Protein AF-A0A501QHW6-F1 (afdb_monomer)

Nearest PDB structures (foldseek):
  4g2v-assembly1_A  TM=5.448E-01  e=5.189E+00  Mus musculus
  7obl-assembly1_A-2  TM=4.062E-01  e=3.421E+00  Homo sapiens
  8c2g-assembly1_A-2  TM=3.526E-01  e=4.213E+00  Homo sapiens
  4d18-assembly1_D  TM=2.359E-01  e=4.676E+00  Homo sapiens

Mean predicted aligned error: 3.81 Å

Sequence (124 aa):
MLTKGLRDEENERINNILKQLISLTYIPENWNLDELEKHLNYLELTLRNLLDFSSDELIAHLEKFHFDWANAEQFADFIVLLSDRKEEERTQLKEKAVAIYEYIQKESKVFSFDIFNKIAKAKA

Organism: NCBI:txid2596891

pLDDT: mean 92.88, std 8.91, range [46.94, 98.5]

Solvent-accessible surface area (backbone atoms only — not comparable to full-atom values): 6893 Å² total; per-residue (Å²): 130,82,54,72,66,60,55,51,53,49,43,51,52,52,43,55,46,46,51,50,55,41,55,55,62,69,48,90,69,79,74,55,60,67,62,48,38,55,49,32,44,80,70,80,36,39,69,62,53,66,68,70,44,52,52,65,56,50,48,52,48,42,59,75,70,59,53,47,69,69,46,48,49,48,48,24,51,34,34,44,49,46,21,78,74,35,73,92,50,22,66,65,31,27,51,36,21,38,48,47,42,52,46,46,48,62,72,67,76,49,91,48,69,65,50,53,51,49,39,55,60,57,76,104

Structure (mmCIF, N/CA/C/O backbone):
data_AF-A0A501QHW6-F1
#
_entry.id   AF-A0A501QHW6-F1
#
loop_
_atom_site.group_PDB
_atom_site.id
_atom_site.type_symbol
_atom_site.label_atom_id
_atom_site.label_alt_id
_atom_site.label_comp_id
_atom_site.label_asym_id
_atom_site.label_entity_id
_atom_site.label_seq_id
_atom_site.pdbx_PDB_ins_code
_atom_site.Cartn_x
_atom_site.Cartn_y
_atom_site.Cartn_z
_atom_site.occupancy
_atom_site.B_iso_or_equiv
_atom_site.auth_seq_id
_atom_site.auth_comp_id
_atom_site.auth_asym_id
_atom_site.auth_atom_id
_atom_site.pdbx_PDB_model_num
ATOM 1 N N . MET A 1 1 ? -18.767 19.836 -0.058 1.00 46.94 1 MET A N 1
ATOM 2 C CA . MET A 1 1 ? -19.305 18.477 0.158 1.00 46.94 1 MET A CA 1
ATOM 3 C C . MET A 1 1 ? -19.324 17.783 -1.192 1.00 46.94 1 MET A C 1
ATOM 5 O O . MET A 1 1 ? -20.162 18.132 -2.012 1.00 46.94 1 MET A O 1
ATOM 9 N N . LEU A 1 2 ? -18.363 16.895 -1.458 1.00 51.56 2 LEU A N 1
ATOM 10 C CA . LEU A 1 2 ? -18.449 15.989 -2.607 1.00 51.56 2 LEU A CA 1
ATOM 11 C C . LEU A 1 2 ? -19.664 15.080 -2.380 1.00 51.56 2 LEU A C 1
ATOM 13 O O . LEU A 1 2 ? -19.855 14.558 -1.279 1.00 51.56 2 LEU A O 1
ATOM 17 N N . THR A 1 3 ? -20.545 14.980 -3.371 1.00 66.25 3 THR A N 1
ATOM 18 C CA . THR A 1 3 ? -21.712 14.098 -3.310 1.00 66.25 3 THR A CA 1
ATOM 19 C C . THR A 1 3 ? -21.220 12.652 -3.275 1.00 66.25 3 THR A C 1
ATOM 21 O O . THR A 1 3 ? -20.228 12.325 -3.917 1.00 66.25 3 THR A O 1
ATOM 24 N N . LYS A 1 4 ? -21.884 11.780 -2.507 1.00 71.19 4 LYS A N 1
ATOM 25 C CA . LYS A 1 4 ? -21.468 10.381 -2.289 1.00 71.19 4 LYS A CA 1
ATOM 26 C C . LYS A 1 4 ? -21.063 9.653 -3.587 1.00 71.19 4 LYS A C 1
ATOM 28 O O . LYS A 1 4 ? -20.037 8.992 -3.594 1.00 71.19 4 LYS A O 1
ATOM 33 N N . GLY A 1 5 ? -21.791 9.883 -4.684 1.00 80.00 5 GLY A N 1
ATOM 34 C CA . GLY A 1 5 ? -21.474 9.304 -5.995 1.00 80.00 5 GLY A CA 1
ATOM 35 C C . GLY A 1 5 ? -20.113 9.719 -6.571 1.00 80.00 5 GLY A C 1
ATOM 36 O O . GLY A 1 5 ? -19.407 8.868 -7.088 1.00 80.00 5 GLY A O 1
ATOM 37 N N . LEU A 1 6 ? -19.683 10.977 -6.404 1.00 78.31 6 LEU A N 1
ATOM 38 C CA . LEU A 1 6 ? -18.365 11.423 -6.886 1.00 78.31 6 LEU A CA 1
ATOM 39 C C . LEU A 1 6 ? -17.216 10.730 -6.141 1.00 78.31 6 LEU A C 1
ATOM 41 O O . LEU A 1 6 ? -16.173 10.460 -6.727 1.00 78.31 6 LEU A O 1
ATOM 45 N N . ARG A 1 7 ? -17.406 10.428 -4.850 1.00 83.56 7 ARG A N 1
ATOM 46 C CA . ARG A 1 7 ? -16.411 9.700 -4.050 1.00 83.56 7 ARG A CA 1
ATOM 47 C C . ARG A 1 7 ? -16.319 8.228 -4.454 1.00 83.56 7 ARG A C 1
ATOM 49 O O . ARG A 1 7 ? -15.225 7.663 -4.423 1.00 83.56 7 ARG A O 1
ATOM 56 N N . ASP A 1 8 ? -17.451 7.624 -4.799 1.00 88.19 8 ASP A N 1
ATOM 57 C CA . ASP A 1 8 ? -17.505 6.239 -5.265 1.00 88.19 8 ASP A CA 1
ATOM 58 C C . ASP A 1 8 ? -16.795 6.122 -6.631 1.00 88.19 8 ASP A C 1
ATOM 60 O O . ASP A 1 8 ? -15.905 5.290 -6.785 1.00 88.19 8 ASP A O 1
ATOM 64 N N . GLU A 1 9 ? -17.067 7.039 -7.568 1.00 91.81 9 GLU A N 1
ATOM 65 C CA . GLU A 1 9 ? -16.372 7.122 -8.866 1.00 91.81 9 GLU A CA 1
ATOM 66 C C . GLU A 1 9 ? -14.853 7.337 -8.714 1.00 91.81 9 GLU A C 1
ATOM 68 O O . GLU A 1 9 ? -14.046 6.727 -9.421 1.00 91.81 9 GLU A O 1
ATOM 73 N N . GLU A 1 10 ? -14.434 8.183 -7.769 1.00 91.88 10 GLU A N 1
ATOM 74 C CA . GLU A 1 10 ? -13.016 8.409 -7.479 1.00 91.88 10 GLU A CA 1
ATOM 75 C C . GLU A 1 10 ? -12.332 7.151 -6.925 1.00 91.88 10 GLU A C 1
ATOM 77 O O . GLU A 1 10 ? -11.236 6.802 -7.370 1.00 91.88 10 GLU A O 1
ATOM 82 N N . ASN A 1 11 ? -12.986 6.425 -6.014 1.00 94.75 11 ASN A N 1
ATOM 83 C CA . ASN A 1 11 ? -12.448 5.173 -5.485 1.00 94.75 11 ASN A CA 1
ATOM 84 C C . ASN A 1 11 ? -12.413 4.061 -6.539 1.00 94.75 11 ASN A C 1
ATOM 86 O O . ASN A 1 11 ? -11.457 3.287 -6.557 1.00 94.75 11 ASN A O 1
ATOM 90 N N . GLU A 1 12 ? -13.372 4.006 -7.464 1.00 96.31 12 GLU A N 1
ATOM 91 C CA . GLU A 1 12 ? -13.297 3.105 -8.620 1.00 96.31 12 GLU A CA 1
ATOM 92 C C . GLU A 1 12 ? -12.115 3.452 -9.535 1.00 96.31 12 GLU A C 1
ATOM 94 O O . GLU A 1 12 ? -11.388 2.561 -9.988 1.00 96.31 12 GLU A O 1
ATOM 99 N N . ARG A 1 13 ? -11.861 4.747 -9.773 1.00 96.56 13 ARG A N 1
ATOM 100 C CA . ARG A 1 13 ? -10.691 5.197 -10.542 1.00 96.56 13 ARG A CA 1
ATOM 101 C C . ARG A 1 13 ? -9.388 4.768 -9.869 1.00 96.56 13 ARG A C 1
ATOM 103 O O . ARG A 1 13 ? -8.537 4.177 -10.533 1.00 96.56 13 ARG A O 1
ATOM 110 N N . ILE A 1 14 ? -9.243 5.041 -8.570 1.00 97.50 14 ILE A N 1
ATOM 111 C CA . ILE A 1 14 ? -8.078 4.634 -7.769 1.00 97.50 14 ILE A CA 1
ATOM 112 C C . ILE A 1 14 ? -7.899 3.117 -7.844 1.00 97.50 14 ILE A C 1
ATOM 114 O O . ILE A 1 14 ? -6.802 2.641 -8.137 1.00 97.50 14 ILE A O 1
ATOM 118 N N . ASN A 1 15 ? -8.982 2.358 -7.675 1.00 98.00 15 ASN A N 1
ATOM 119 C CA . ASN A 1 15 ? -8.951 0.904 -7.733 1.00 98.00 15 ASN A CA 1
ATOM 120 C C . ASN A 1 15 ? -8.385 0.379 -9.059 1.00 98.00 15 ASN A C 1
ATOM 122 O O . ASN A 1 15 ? -7.533 -0.512 -9.079 1.00 98.00 15 ASN A O 1
ATOM 126 N N . ASN A 1 16 ? -8.834 0.949 -10.177 1.00 97.88 16 ASN A N 1
ATOM 127 C CA . ASN A 1 16 ? -8.356 0.559 -11.498 1.00 97.88 16 ASN A CA 1
ATOM 128 C C . ASN A 1 16 ? -6.863 0.861 -11.678 1.00 97.88 16 ASN A C 1
ATOM 130 O O . ASN A 1 16 ? -6.140 0.021 -12.212 1.00 97.88 16 ASN A O 1
ATOM 134 N N . ILE A 1 17 ? -6.386 2.010 -11.190 1.00 97.69 17 ILE A N 1
ATOM 135 C CA . ILE A 1 17 ? -4.962 2.373 -11.239 1.00 97.69 17 ILE A CA 1
ATOM 136 C C . ILE A 1 17 ? -4.123 1.398 -10.402 1.00 97.69 17 ILE A C 1
ATOM 138 O O . ILE A 1 17 ? -3.102 0.906 -10.879 1.00 97.69 17 ILE A O 1
ATOM 142 N N . LEU A 1 18 ? -4.572 1.054 -9.191 1.00 98.06 18 LEU A N 1
ATOM 143 C CA . LEU A 1 18 ? -3.883 0.098 -8.317 1.00 98.06 18 LEU A CA 1
ATOM 144 C C . LEU A 1 18 ? -3.767 -1.290 -8.955 1.00 98.06 18 LEU A C 1
ATOM 146 O O . LEU A 1 18 ? -2.704 -1.906 -8.901 1.00 98.06 18 LEU A O 1
ATOM 150 N N . LYS A 1 19 ? -4.816 -1.761 -9.637 1.00 97.38 19 LYS A N 1
ATOM 151 C CA . LYS A 1 19 ? -4.766 -3.021 -10.396 1.00 97.38 19 LYS A CA 1
ATOM 152 C C . LYS A 1 19 ? -3.715 -2.990 -11.507 1.00 97.38 19 LYS A C 1
ATOM 154 O O . LYS A 1 19 ? -3.015 -3.984 -11.695 1.00 97.38 19 LYS A O 1
ATOM 159 N N . GLN A 1 20 ? -3.576 -1.868 -12.219 1.00 96.25 20 GLN A N 1
ATOM 160 C CA . GLN A 1 20 ? -2.523 -1.712 -13.229 1.00 96.25 20 GLN A CA 1
ATOM 161 C C . GLN A 1 20 ? -1.130 -1.722 -12.587 1.00 96.25 20 GLN A C 1
ATOM 163 O O . GLN A 1 20 ? -0.260 -2.461 -13.043 1.00 96.25 20 GLN A O 1
ATOM 168 N N . LEU A 1 21 ? -0.938 -0.982 -11.488 1.00 96.00 21 LEU A N 1
ATOM 169 C CA . LEU A 1 21 ? 0.318 -0.964 -10.731 1.00 96.00 21 LEU A CA 1
ATOM 170 C C . LEU A 1 21 ? 0.731 -2.369 -10.277 1.00 96.00 21 LEU A C 1
ATOM 172 O O . LEU A 1 21 ? 1.856 -2.793 -10.535 1.00 96.00 21 LEU A O 1
ATOM 176 N N . ILE A 1 22 ? -0.191 -3.125 -9.674 1.00 95.38 22 ILE A N 1
ATOM 177 C CA . ILE A 1 22 ? 0.033 -4.518 -9.270 1.00 95.38 22 ILE A CA 1
ATOM 178 C C . ILE A 1 22 ? 0.390 -5.380 -10.485 1.00 95.38 22 ILE A C 1
ATOM 180 O O . ILE A 1 22 ? 1.378 -6.112 -10.448 1.00 95.38 22 ILE A O 1
ATOM 184 N N . SER A 1 23 ? -0.354 -5.266 -11.588 1.00 93.69 23 SER A N 1
ATOM 185 C CA . SER A 1 23 ? -0.076 -6.032 -12.808 1.00 93.69 23 SER A CA 1
ATOM 186 C C . SER A 1 23 ? 1.343 -5.795 -13.335 1.00 93.69 23 SER A C 1
ATOM 188 O O . SER A 1 23 ? 1.992 -6.745 -13.772 1.00 93.69 23 SER A O 1
ATOM 190 N N . LEU A 1 24 ? 1.849 -4.557 -13.267 1.00 91.81 24 LEU A N 1
ATOM 191 C CA . LEU A 1 24 ? 3.211 -4.222 -13.701 1.00 91.81 24 LEU A CA 1
ATOM 192 C C . LEU A 1 24 ? 4.278 -4.944 -12.864 1.00 91.81 24 LEU A C 1
ATOM 194 O O . LEU A 1 24 ? 5.318 -5.320 -13.402 1.00 91.81 24 LEU A O 1
ATOM 198 N N . THR A 1 25 ? 4.017 -5.208 -11.578 1.00 90.00 25 THR A N 1
ATOM 199 C CA . THR A 1 25 ? 4.966 -5.930 -10.710 1.00 90.00 25 THR A CA 1
ATOM 200 C C . THR A 1 25 ? 5.130 -7.403 -11.083 1.00 90.00 25 THR A C 1
ATOM 202 O O . THR A 1 25 ? 6.140 -8.003 -10.721 1.00 90.00 25 THR A O 1
ATOM 205 N N . TYR A 1 26 ? 4.219 -7.995 -11.863 1.00 88.44 26 TYR A N 1
ATOM 206 C CA . TYR A 1 26 ? 4.312 -9.396 -12.296 1.00 88.44 26 TYR A CA 1
ATOM 207 C C . TYR A 1 26 ? 5.040 -9.599 -13.627 1.00 88.44 26 TYR A C 1
ATOM 209 O O . TYR A 1 26 ? 5.345 -10.737 -13.976 1.00 88.44 26 TYR A O 1
ATOM 217 N N . ILE A 1 27 ? 5.355 -8.531 -14.367 1.00 83.56 27 ILE A N 1
ATOM 218 C CA . ILE A 1 27 ? 5.977 -8.634 -15.694 1.00 83.56 27 ILE A CA 1
ATOM 219 C C . ILE A 1 27 ? 7.462 -9.023 -15.545 1.00 83.56 27 ILE A C 1
ATOM 221 O O . ILE A 1 27 ? 8.230 -8.237 -14.987 1.00 83.56 27 ILE A O 1
ATOM 225 N N . PRO A 1 28 ? 7.906 -10.222 -15.977 1.00 68.50 28 PRO A N 1
ATOM 226 C CA . PRO A 1 28 ? 9.258 -10.711 -15.675 1.00 68.50 28 PRO A CA 1
ATOM 227 C C . PRO A 1 28 ? 10.377 -9.973 -16.424 1.00 68.50 28 PRO A C 1
ATOM 229 O O . PRO A 1 28 ? 11.462 -9.810 -15.872 1.00 68.50 28 PRO A O 1
ATOM 232 N N . GLU A 1 29 ? 10.110 -9.514 -17.649 1.00 65.69 29 GLU A N 1
ATOM 233 C CA . GLU A 1 29 ? 11.082 -8.879 -18.548 1.00 65.69 29 GLU A CA 1
ATOM 234 C C . GLU A 1 29 ? 10.714 -7.412 -18.810 1.00 65.69 29 GLU A C 1
ATOM 236 O O . GLU A 1 29 ? 9.541 -7.091 -18.979 1.00 65.69 29 GLU A O 1
ATOM 241 N N . ASN A 1 30 ? 11.713 -6.524 -18.879 1.00 62.75 30 ASN A N 1
ATOM 242 C CA . ASN A 1 30 ? 11.545 -5.089 -19.149 1.00 62.75 30 ASN A CA 1
ATOM 243 C C . ASN A 1 30 ? 10.540 -4.406 -18.215 1.00 62.75 30 ASN A C 1
ATOM 245 O O . ASN A 1 30 ? 9.501 -3.913 -18.658 1.00 62.75 30 ASN A O 1
ATOM 249 N N . TRP A 1 31 ? 10.860 -4.356 -16.917 1.00 74.38 31 TRP A N 1
ATOM 250 C CA . TRP A 1 31 ? 10.059 -3.583 -15.975 1.00 74.38 31 TRP A CA 1
ATOM 251 C C . TRP A 1 31 ? 9.970 -2.129 -16.448 1.00 74.38 31 TRP A C 1
ATOM 253 O O . TRP A 1 31 ? 10.941 -1.373 -16.406 1.00 74.38 31 TRP A O 1
ATOM 263 N N . ASN A 1 32 ? 8.794 -1.774 -16.957 1.00 85.25 32 ASN A N 1
ATOM 264 C CA . ASN A 1 32 ? 8.548 -0.490 -17.578 1.00 85.25 32 ASN A CA 1
ATOM 265 C C . ASN A 1 32 ? 8.402 0.584 -16.492 1.00 85.25 32 ASN A C 1
ATOM 267 O O . ASN A 1 32 ? 7.307 0.825 -15.982 1.00 85.25 32 ASN A O 1
ATOM 271 N N . LEU A 1 33 ? 9.535 1.182 -16.115 1.00 86.12 33 LEU A N 1
ATOM 272 C CA . LEU A 1 33 ? 9.595 2.255 -15.124 1.00 86.12 33 LEU A CA 1
ATOM 273 C C . LEU A 1 33 ? 8.787 3.480 -15.561 1.00 86.12 33 LEU A C 1
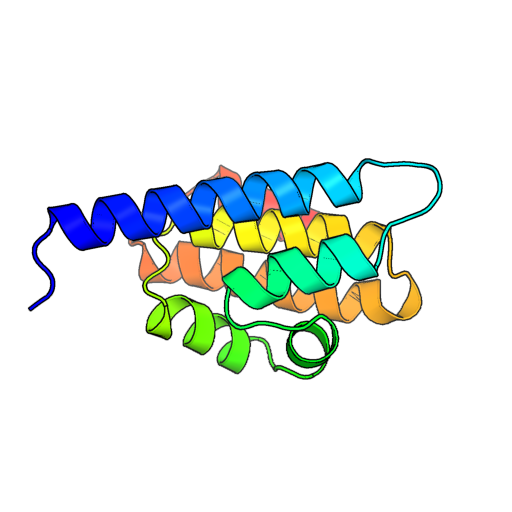ATOM 275 O O . LEU A 1 33 ? 8.168 4.106 -14.710 1.00 86.12 33 LEU A O 1
ATOM 279 N N . ASP A 1 34 ? 8.722 3.777 -16.860 1.00 90.50 34 ASP A N 1
ATOM 280 C CA . ASP A 1 34 ? 7.931 4.900 -17.373 1.00 90.50 34 ASP A CA 1
ATOM 281 C C . ASP A 1 34 ? 6.430 4.660 -17.164 1.00 90.50 34 ASP A C 1
ATOM 283 O O . ASP A 1 34 ? 5.700 5.552 -16.731 1.00 90.50 34 ASP A O 1
ATOM 287 N N . GLU A 1 35 ? 5.958 3.436 -17.417 1.00 92.06 35 GLU A N 1
ATOM 288 C CA . GLU A 1 35 ? 4.555 3.079 -17.197 1.00 92.06 35 GLU A CA 1
ATOM 289 C C . GLU A 1 35 ? 4.222 2.994 -15.702 1.00 92.06 35 GLU A C 1
ATOM 291 O O . GLU A 1 35 ? 3.131 3.401 -15.300 1.00 92.06 35 GLU A O 1
ATOM 296 N N . LEU A 1 36 ? 5.156 2.525 -14.866 1.00 92.62 36 LEU A N 1
ATOM 297 C CA . LEU A 1 36 ? 5.028 2.575 -13.407 1.00 92.62 36 LEU A CA 1
ATOM 298 C C . LEU A 1 36 ? 4.863 4.022 -12.930 1.00 92.62 36 LEU A C 1
ATOM 300 O O . LEU A 1 36 ? 3.907 4.338 -12.225 1.00 92.62 36 LEU A O 1
ATOM 304 N N . GLU A 1 37 ? 5.772 4.898 -13.350 1.00 95.12 37 GLU A N 1
ATOM 305 C CA . GLU A 1 37 ? 5.788 6.307 -12.971 1.00 95.12 37 GLU A CA 1
ATOM 306 C C . GLU A 1 37 ? 4.509 7.012 -13.432 1.00 95.12 37 GLU A C 1
ATOM 308 O O . GLU A 1 37 ? 3.867 7.730 -12.669 1.00 95.12 37 GLU A O 1
ATOM 313 N N . LYS A 1 38 ? 4.064 6.754 -14.664 1.00 95.69 38 LYS A N 1
ATOM 314 C CA . LYS A 1 38 ? 2.795 7.264 -15.196 1.00 95.69 38 LYS A CA 1
ATOM 315 C C . LYS A 1 38 ? 1.595 6.849 -14.340 1.00 95.69 38 LYS A C 1
ATOM 317 O O . LYS A 1 38 ? 0.736 7.684 -14.069 1.00 95.69 38 LYS A O 1
ATOM 322 N N . HIS A 1 39 ? 1.526 5.593 -13.901 1.00 95.56 39 HIS A N 1
ATOM 323 C CA . HIS A 1 39 ? 0.424 5.135 -13.054 1.00 95.56 39 HIS A CA 1
ATOM 324 C C . HIS A 1 39 ? 0.485 5.708 -11.637 1.00 95.56 39 HIS A C 1
ATOM 326 O O . HIS A 1 39 ? -0.556 6.078 -11.096 1.00 95.56 39 HIS A O 1
ATOM 332 N N . LEU A 1 40 ? 1.681 5.835 -11.057 1.00 96.56 40 LEU A N 1
ATOM 333 C CA . LEU A 1 40 ? 1.871 6.509 -9.770 1.00 96.56 40 LEU A CA 1
ATOM 334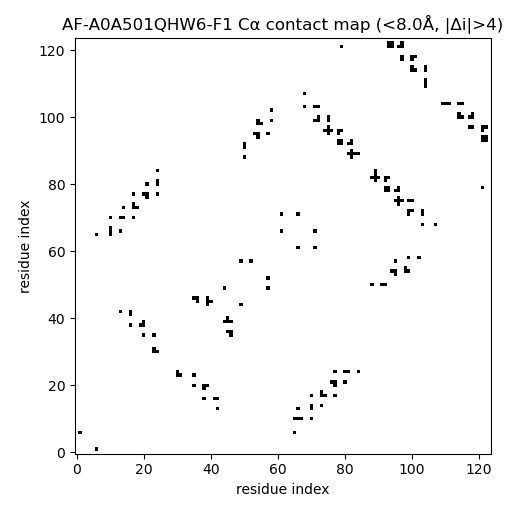 C C . LEU A 1 40 ? 1.418 7.973 -9.837 1.00 96.56 40 LEU A C 1
ATOM 336 O O . LEU A 1 40 ? 0.745 8.439 -8.919 1.00 96.56 40 LEU A O 1
ATOM 340 N N . ASN A 1 41 ? 1.683 8.666 -10.949 1.00 96.88 41 ASN A N 1
ATOM 341 C CA . ASN A 1 41 ? 1.271 10.060 -11.129 1.00 96.88 41 ASN A CA 1
ATOM 342 C C . ASN A 1 41 ? -0.254 10.238 -11.085 1.00 96.88 41 ASN A C 1
ATOM 344 O O . ASN A 1 41 ? -0.729 11.245 -10.567 1.00 96.88 41 ASN A O 1
ATOM 348 N N . TYR A 1 42 ? -1.047 9.260 -11.543 1.00 96.12 42 TYR A N 1
ATOM 349 C CA . TYR A 1 42 ? -2.511 9.319 -11.393 1.00 96.12 42 TYR A CA 1
ATOM 350 C C . TYR A 1 42 ? -2.987 9.220 -9.935 1.00 96.12 42 TYR A C 1
ATOM 352 O O . TYR A 1 42 ? -4.145 9.531 -9.647 1.00 96.12 42 TYR A O 1
ATOM 360 N N . LEU A 1 43 ? -2.111 8.788 -9.026 1.00 96.12 43 LEU A N 1
ATOM 361 C CA . LEU A 1 43 ? -2.315 8.795 -7.579 1.00 96.12 43 LEU A CA 1
ATOM 362 C C . LEU A 1 43 ? -1.597 9.972 -6.902 1.00 96.12 43 LEU A C 1
ATOM 364 O O . LEU A 1 43 ? -1.452 9.960 -5.682 1.00 96.12 43 LEU A O 1
ATOM 368 N N . GLU A 1 44 ? -1.133 10.963 -7.674 1.00 96.31 44 GLU A N 1
ATOM 369 C CA . GLU A 1 44 ? -0.341 12.108 -7.202 1.00 96.31 44 GLU A CA 1
ATOM 370 C C . GLU A 1 44 ? 0.952 11.678 -6.480 1.00 96.31 44 GLU A C 1
ATOM 372 O O . GLU A 1 44 ? 1.417 12.318 -5.533 1.00 96.31 44 GLU A O 1
ATOM 377 N N . LEU A 1 45 ? 1.537 10.563 -6.930 1.00 96.19 45 LEU A N 1
ATOM 378 C CA . LEU A 1 45 ? 2.789 10.001 -6.437 1.00 96.19 45 LEU A CA 1
ATOM 379 C C . LEU A 1 45 ? 3.806 9.859 -7.567 1.00 96.19 45 LEU A C 1
ATOM 381 O O . LEU A 1 45 ? 3.478 9.752 -8.741 1.00 96.19 45 LEU A O 1
ATOM 385 N N . THR A 1 46 ? 5.066 9.788 -7.173 1.00 96.50 46 THR A N 1
ATOM 386 C CA . THR A 1 46 ? 6.188 9.382 -8.021 1.00 96.50 46 THR A CA 1
ATOM 387 C C . THR A 1 46 ? 6.905 8.244 -7.319 1.00 96.50 46 THR A C 1
ATOM 389 O O . THR A 1 46 ? 6.770 8.092 -6.097 1.00 96.50 46 THR A O 1
ATOM 392 N N . LEU A 1 47 ? 7.703 7.453 -8.040 1.00 94.19 47 LEU A N 1
ATOM 393 C CA . LEU A 1 47 ? 8.527 6.441 -7.379 1.00 94.19 47 LEU A CA 1
ATOM 394 C C . LEU A 1 47 ? 9.459 7.092 -6.351 1.00 94.19 47 LEU A C 1
ATOM 396 O O . LEU A 1 47 ? 9.642 6.567 -5.259 1.00 94.19 47 LEU A O 1
ATOM 400 N N . ARG A 1 48 ? 9.992 8.274 -6.670 1.00 94.69 48 ARG A N 1
ATOM 401 C CA . ARG A 1 48 ? 10.811 9.052 -5.742 1.00 94.69 48 ARG A CA 1
ATOM 402 C C . ARG A 1 48 ? 10.050 9.405 -4.464 1.00 94.69 48 ARG A C 1
ATOM 404 O O . ARG A 1 48 ? 10.535 9.091 -3.387 1.00 94.69 48 ARG A O 1
ATOM 411 N N . ASN A 1 49 ? 8.860 9.999 -4.570 1.00 93.62 49 ASN A N 1
ATOM 412 C CA . ASN A 1 49 ? 8.066 10.373 -3.396 1.00 93.62 49 ASN A CA 1
ATOM 413 C C . ASN A 1 49 ? 7.700 9.143 -2.559 1.00 93.62 49 ASN A C 1
ATOM 415 O O . ASN A 1 49 ? 7.746 9.205 -1.339 1.00 93.62 49 ASN A O 1
ATOM 419 N N . LEU A 1 50 ? 7.388 8.013 -3.202 1.00 95.25 50 LEU A N 1
ATOM 420 C CA . LEU A 1 50 ? 7.090 6.761 -2.506 1.00 95.25 50 LEU A CA 1
ATOM 421 C C . LEU A 1 50 ? 8.270 6.269 -1.651 1.00 95.25 50 LEU A C 1
ATOM 423 O O . LEU A 1 50 ? 8.060 5.703 -0.578 1.00 95.25 50 LEU A O 1
ATOM 427 N N . LEU A 1 51 ? 9.501 6.463 -2.129 1.00 95.50 51 LEU A N 1
ATOM 428 C CA . LEU A 1 51 ? 10.717 6.093 -1.408 1.00 95.50 51 LEU A CA 1
ATOM 429 C C . LEU A 1 51 ? 11.079 7.132 -0.333 1.00 95.50 51 LEU A C 1
ATOM 431 O O . LEU A 1 51 ? 11.411 6.741 0.786 1.00 95.50 51 LEU A O 1
ATOM 435 N N . ASP A 1 52 ? 10.959 8.420 -0.660 1.00 96.19 52 ASP A N 1
ATOM 436 C CA . ASP A 1 52 ? 11.344 9.549 0.194 1.00 96.19 52 ASP A CA 1
ATOM 437 C C . ASP A 1 52 ? 10.357 9.779 1.359 1.00 96.19 52 ASP A C 1
ATOM 439 O O . ASP A 1 52 ? 10.778 10.176 2.444 1.00 96.19 52 ASP A O 1
ATOM 443 N N . PHE A 1 53 ? 9.056 9.520 1.168 1.00 97.06 53 PHE A N 1
ATOM 444 C CA . PHE A 1 53 ? 8.038 9.688 2.214 1.00 97.06 53 PHE A CA 1
ATOM 445 C C . PHE A 1 53 ? 8.277 8.741 3.381 1.00 97.06 53 PHE A C 1
ATOM 447 O O . PHE A 1 53 ? 8.460 7.544 3.192 1.00 97.06 53 PHE A O 1
ATOM 454 N N . SER A 1 54 ? 8.162 9.230 4.607 1.00 97.38 54 SER A N 1
ATOM 455 C CA . SER A 1 54 ? 7.959 8.387 5.785 1.00 97.38 54 SER A CA 1
ATOM 456 C C . SER A 1 54 ? 6.631 7.620 5.706 1.00 97.38 54 SER A C 1
ATOM 458 O O . SER A 1 54 ? 5.737 7.947 4.921 1.00 97.38 54 SER A O 1
ATOM 460 N N . SER A 1 55 ? 6.477 6.585 6.534 1.00 97.38 55 SER A N 1
ATOM 461 C CA . SER A 1 55 ? 5.218 5.834 6.612 1.00 97.38 55 SER A CA 1
ATOM 462 C C . SER A 1 55 ? 4.024 6.728 6.971 1.00 97.38 55 SER A C 1
ATOM 464 O O . SER A 1 55 ? 2.955 6.575 6.387 1.00 97.38 55 SER A O 1
ATOM 466 N N . ASP A 1 56 ? 4.220 7.699 7.868 1.00 97.25 56 ASP A N 1
ATOM 467 C CA . ASP A 1 56 ? 3.170 8.633 8.288 1.00 97.25 56 ASP A CA 1
ATOM 468 C C . ASP A 1 56 ? 2.786 9.609 7.167 1.00 97.25 56 ASP A C 1
ATOM 470 O O . ASP A 1 56 ? 1.604 9.877 6.959 1.00 97.25 56 ASP A O 1
ATOM 474 N N . GLU A 1 57 ? 3.760 10.107 6.396 1.00 98.06 57 GLU A N 1
ATOM 475 C CA . GLU A 1 57 ? 3.493 10.950 5.221 1.00 98.06 57 GLU A CA 1
ATOM 476 C C . GLU A 1 57 ? 2.725 10.187 4.142 1.00 98.06 57 GLU A C 1
ATOM 478 O O . GLU A 1 57 ? 1.822 10.738 3.510 1.00 98.06 57 GLU A O 1
ATOM 483 N N . LEU A 1 58 ? 3.039 8.903 3.963 1.00 97.44 58 LEU A N 1
ATOM 484 C CA . LEU A 1 58 ? 2.332 8.054 3.016 1.00 97.44 58 LEU A CA 1
ATOM 485 C C . LEU A 1 58 ? 0.892 7.784 3.468 1.00 97.44 58 LEU A C 1
ATOM 487 O O . LEU A 1 58 ? -0.022 7.865 2.654 1.00 97.44 58 LEU A O 1
ATOM 491 N N . ILE A 1 59 ? 0.663 7.538 4.759 1.00 98.25 59 ILE A N 1
ATOM 492 C CA . ILE A 1 59 ? -0.691 7.414 5.321 1.00 98.25 59 ILE A CA 1
ATOM 493 C C . ILE A 1 59 ? -1.469 8.726 5.146 1.00 98.25 59 ILE A C 1
ATOM 495 O O . ILE A 1 59 ? -2.594 8.708 4.648 1.00 98.25 59 ILE A O 1
ATOM 499 N N . ALA A 1 60 ? -0.857 9.869 5.466 1.00 98.00 60 ALA A N 1
ATOM 500 C CA . ALA A 1 60 ? -1.478 11.180 5.284 1.00 98.00 60 ALA A CA 1
ATOM 501 C C . ALA A 1 60 ? -1.836 11.455 3.811 1.00 98.00 60 ALA A C 1
ATOM 503 O O . ALA A 1 60 ? -2.855 12.086 3.521 1.00 98.00 60 ALA A O 1
ATOM 504 N N . HIS A 1 61 ? -1.032 10.955 2.866 1.00 97.56 61 HIS A N 1
ATOM 505 C CA . HIS A 1 61 ? -1.354 10.990 1.440 1.00 97.56 61 HIS A CA 1
ATOM 506 C C . HIS A 1 61 ? -2.628 10.195 1.129 1.00 97.56 61 HIS A C 1
ATOM 508 O O . HIS A 1 61 ? -3.540 10.734 0.502 1.00 97.56 61 HIS A O 1
ATOM 514 N N . LEU A 1 62 ? -2.744 8.955 1.614 1.00 97.19 62 LEU A N 1
ATOM 515 C CA . LEU A 1 62 ? -3.945 8.130 1.412 1.00 97.19 62 LEU A CA 1
ATOM 516 C C . LEU A 1 62 ? -5.209 8.801 1.973 1.00 97.19 62 LEU A C 1
ATOM 518 O O . LEU A 1 62 ? -6.252 8.804 1.316 1.00 97.19 62 LEU A O 1
ATOM 522 N N . GLU A 1 63 ? -5.108 9.424 3.149 1.00 96.00 63 GLU A N 1
ATOM 523 C CA . GLU A 1 63 ? -6.207 10.172 3.770 1.00 96.00 63 GLU A CA 1
ATOM 524 C C . GLU A 1 63 ? -6.618 11.395 2.944 1.00 96.00 63 GLU A C 1
ATOM 526 O O . GLU A 1 63 ? -7.810 11.613 2.689 1.00 96.00 63 GLU A O 1
ATOM 531 N N . LYS A 1 64 ? -5.626 12.176 2.497 1.00 95.38 64 LYS A N 1
ATOM 532 C CA . LYS A 1 64 ? -5.816 13.377 1.675 1.00 95.38 64 LYS A CA 1
ATOM 533 C C . LYS A 1 64 ? -6.527 13.059 0.362 1.00 95.38 64 LYS A C 1
ATOM 535 O O . LY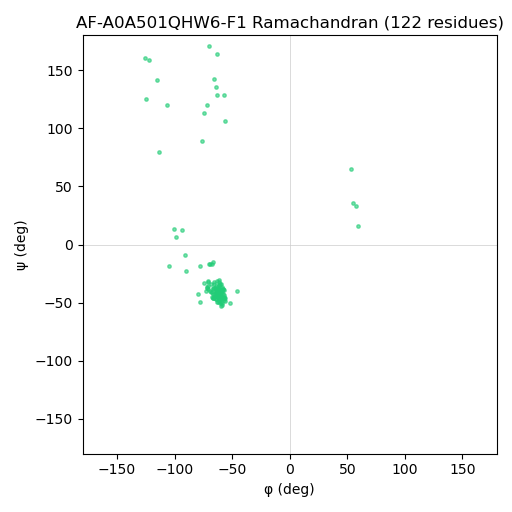S A 1 64 ? -7.376 13.839 -0.060 1.00 95.38 64 LYS A O 1
ATOM 540 N N . PHE A 1 65 ? -6.191 11.931 -0.259 1.00 94.38 65 PHE A N 1
ATOM 541 C CA . PHE A 1 65 ? -6.796 11.464 -1.509 1.00 94.38 65 PHE A CA 1
ATOM 542 C C . PHE A 1 65 ? -7.972 10.503 -1.296 1.00 94.38 65 PHE A C 1
ATOM 544 O O . PHE A 1 65 ? -8.445 9.881 -2.243 1.00 94.38 65 PHE A O 1
ATOM 551 N N . HIS A 1 66 ? -8.476 10.409 -0.061 1.00 93.62 66 HIS A N 1
ATOM 552 C CA . HIS A 1 66 ? -9.721 9.724 0.287 1.00 93.62 66 HIS A CA 1
ATOM 553 C C . HIS A 1 66 ? -9.805 8.261 -0.163 1.00 93.62 66 HIS A C 1
ATOM 555 O O . HIS A 1 66 ? -10.898 7.778 -0.491 1.00 93.62 66 HIS A O 1
ATOM 561 N N . PHE A 1 67 ? -8.673 7.555 -0.117 1.00 96.75 67 PHE A N 1
ATOM 562 C CA . PHE A 1 67 ? -8.639 6.116 -0.341 1.00 96.75 67 PHE A CA 1
ATOM 563 C C . PHE A 1 67 ? -9.568 5.441 0.667 1.00 96.75 67 PHE A C 1
ATOM 565 O O . PHE A 1 67 ? -9.496 5.688 1.873 1.00 96.75 67 PHE A O 1
ATOM 572 N N . ASP A 1 68 ? -10.467 4.594 0.177 1.00 95.88 68 ASP A N 1
ATOM 573 C CA . ASP A 1 68 ? -11.161 3.659 1.045 1.00 95.88 68 ASP A CA 1
ATOM 574 C C . ASP A 1 68 ? -10.210 2.560 1.550 1.00 95.88 68 ASP A C 1
ATOM 576 O O . ASP A 1 68 ? -9.064 2.426 1.112 1.00 95.88 68 ASP A O 1
ATOM 580 N N . TRP A 1 69 ? -10.689 1.761 2.504 1.00 96.56 69 TRP A N 1
ATOM 581 C CA . TRP A 1 69 ? -9.872 0.718 3.121 1.00 96.56 69 TRP A CA 1
ATOM 582 C C . TRP A 1 69 ? -9.401 -0.338 2.119 1.00 96.56 69 TRP A C 1
ATOM 584 O O . TRP A 1 69 ? -8.278 -0.818 2.236 1.00 96.56 69 TRP A O 1
ATOM 594 N N . ALA A 1 70 ? -10.217 -0.664 1.113 1.00 96.38 70 ALA A N 1
ATOM 595 C CA . ALA A 1 70 ? -9.873 -1.663 0.108 1.00 96.38 70 ALA A CA 1
ATOM 596 C C . ALA A 1 70 ? -8.780 -1.161 -0.848 1.00 96.38 70 ALA A C 1
ATOM 598 O O . ALA A 1 70 ? -7.907 -1.928 -1.257 1.00 96.38 70 ALA A O 1
ATOM 599 N N . ASN A 1 71 ? -8.812 0.122 -1.204 1.00 98.19 71 ASN A N 1
ATOM 600 C CA . ASN A 1 71 ? -7.791 0.774 -2.010 1.00 98.19 71 ASN A CA 1
ATOM 601 C C . ASN A 1 71 ? -6.503 0.992 -1.208 1.00 98.19 71 ASN A C 1
ATOM 603 O O . ASN A 1 71 ? -5.421 0.753 -1.736 1.00 98.19 71 ASN A O 1
ATOM 607 N N . ALA A 1 72 ? -6.592 1.380 0.067 1.00 98.25 72 ALA A N 1
ATOM 608 C CA . ALA A 1 72 ? -5.424 1.470 0.944 1.00 98.25 72 ALA A CA 1
ATOM 609 C C . ALA A 1 72 ? -4.737 0.101 1.109 1.00 98.25 72 ALA A C 1
ATOM 611 O O . ALA A 1 72 ? -3.513 0.006 1.023 1.00 98.25 72 ALA A O 1
ATOM 612 N N . GLU A 1 73 ? -5.520 -0.970 1.272 1.00 98.19 73 GLU A N 1
ATOM 613 C CA . GLU A 1 73 ? -5.000 -2.337 1.359 1.00 98.19 73 GLU A CA 1
ATOM 614 C C . GLU A 1 73 ? -4.325 -2.771 0.051 1.00 98.19 73 GLU A C 1
ATOM 616 O O . GLU A 1 73 ? -3.192 -3.243 0.080 1.00 98.19 73 GLU A O 1
ATOM 621 N N . GLN A 1 74 ? -4.965 -2.540 -1.102 1.00 98.31 74 GLN A N 1
ATOM 622 C CA . GLN A 1 74 ? -4.374 -2.829 -2.417 1.00 98.31 74 GLN A CA 1
ATOM 623 C C . GLN A 1 74 ? -3.100 -2.022 -2.683 1.00 98.31 74 GLN A C 1
ATOM 625 O O . GLN A 1 74 ? -2.174 -2.514 -3.326 1.00 98.31 74 GLN A O 1
ATOM 630 N N . PHE A 1 75 ? -3.030 -0.785 -2.197 1.00 98.50 75 PHE A N 1
ATOM 631 C CA . PHE A 1 75 ? -1.821 0.019 -2.300 1.00 98.50 75 PHE A CA 1
ATOM 632 C C . PHE A 1 75 ? -0.681 -0.556 -1.451 1.00 98.50 75 PHE A C 1
ATOM 634 O O . PHE A 1 75 ? 0.450 -0.648 -1.927 1.00 98.50 75 PHE A O 1
ATOM 641 N N . ALA A 1 76 ? -0.970 -1.027 -0.236 1.00 98.38 76 ALA A N 1
ATOM 642 C CA . ALA A 1 76 ? 0.009 -1.748 0.571 1.00 98.38 76 ALA A CA 1
ATOM 643 C C . ALA A 1 76 ? 0.434 -3.079 -0.080 1.00 98.38 76 ALA A C 1
ATOM 645 O O . ALA A 1 76 ? 1.627 -3.389 -0.090 1.00 98.38 76 ALA A O 1
ATOM 646 N N . ASP A 1 77 ? -0.494 -3.824 -0.695 1.00 98.31 77 ASP A N 1
ATOM 647 C CA . ASP A 1 77 ? -0.180 -5.038 -1.464 1.00 98.31 77 ASP A CA 1
ATOM 648 C C . ASP A 1 77 ? 0.787 -4.717 -2.612 1.00 98.31 77 ASP A C 1
ATOM 650 O O . ASP A 1 77 ? 1.803 -5.394 -2.789 1.00 98.31 77 ASP A O 1
ATOM 654 N N . PHE A 1 78 ? 0.515 -3.640 -3.356 1.00 97.88 78 PHE A N 1
ATOM 655 C CA . PHE A 1 78 ? 1.400 -3.141 -4.403 1.00 97.88 78 PHE A CA 1
ATOM 656 C C . PHE A 1 78 ? 2.800 -2.816 -3.869 1.00 97.88 78 PHE A C 1
ATOM 658 O O . PHE A 1 78 ? 3.779 -3.222 -4.488 1.00 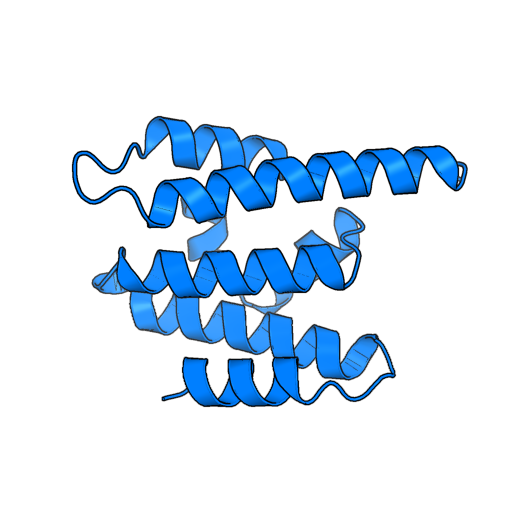97.88 78 PHE A O 1
ATOM 665 N N . ILE A 1 79 ? 2.924 -2.135 -2.725 1.00 97.88 79 ILE A N 1
ATOM 666 C CA . ILE A 1 79 ? 4.232 -1.798 -2.138 1.00 97.88 79 ILE A CA 1
ATOM 667 C C . ILE A 1 79 ? 5.016 -3.061 -1.755 1.00 97.88 79 ILE A C 1
ATOM 669 O O . ILE A 1 79 ? 6.227 -3.119 -1.981 1.00 97.88 79 ILE A O 1
ATOM 673 N N . VAL A 1 80 ? 4.352 -4.091 -1.218 1.00 97.56 80 VAL A N 1
ATOM 674 C CA . VAL A 1 80 ? 5.007 -5.381 -0.936 1.00 97.56 80 VAL A CA 1
ATOM 675 C C . VAL A 1 80 ? 5.538 -5.999 -2.227 1.00 97.56 80 VAL A C 1
ATOM 677 O O . VAL A 1 80 ? 6.707 -6.371 -2.291 1.00 97.56 80 VAL A O 1
ATOM 680 N N . LEU A 1 81 ? 4.719 -6.057 -3.276 1.00 95.69 81 LEU A N 1
ATOM 681 C CA . LEU A 1 81 ? 5.146 -6.594 -4.570 1.00 95.69 81 LEU A CA 1
ATOM 682 C C . LEU A 1 81 ? 6.263 -5.754 -5.206 1.00 95.69 81 LEU A C 1
ATOM 684 O O . LEU A 1 81 ? 7.184 -6.294 -5.815 1.00 95.69 81 LEU A O 1
ATOM 688 N N . LEU A 1 82 ? 6.218 -4.433 -5.032 1.00 94.81 82 LEU A N 1
ATOM 689 C CA . LEU A 1 82 ? 7.264 -3.516 -5.472 1.00 94.81 82 LEU A CA 1
ATOM 690 C C . LEU A 1 82 ? 8.593 -3.815 -4.765 1.00 94.81 82 LEU A C 1
ATOM 692 O O . LEU A 1 82 ? 9.642 -3.810 -5.409 1.00 94.81 82 LEU A O 1
ATOM 696 N N . SER A 1 83 ? 8.545 -4.130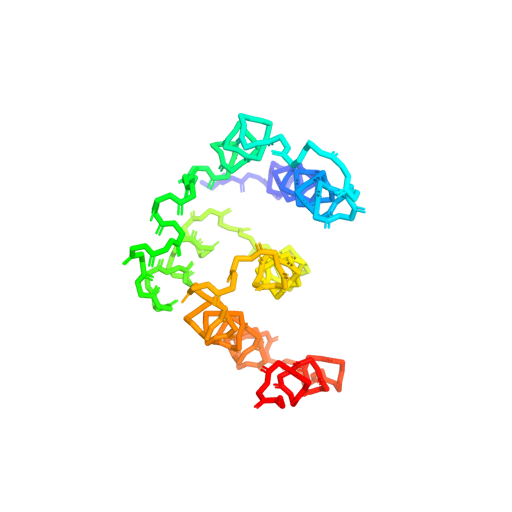 -3.467 1.00 94.75 83 SER A N 1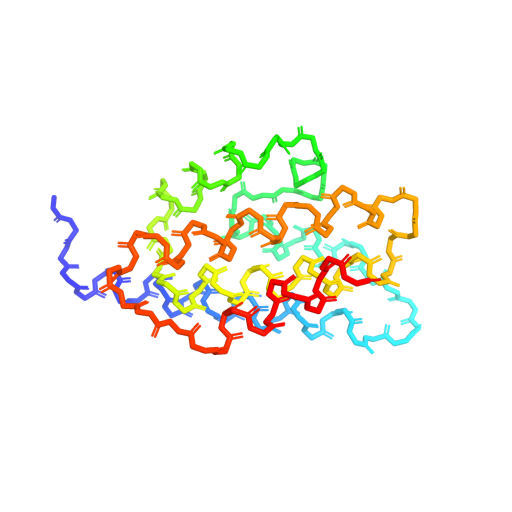
ATOM 697 C CA . SER A 1 83 ? 9.726 -4.481 -2.668 1.00 94.75 83 SER A CA 1
ATOM 698 C C . SER A 1 83 ? 10.446 -5.731 -3.179 1.00 94.75 83 SER A C 1
ATOM 700 O O . SER A 1 83 ? 11.668 -5.810 -3.103 1.00 94.75 83 SER A O 1
ATOM 702 N N . ASP A 1 84 ? 9.716 -6.677 -3.778 1.00 91.81 84 ASP A N 1
ATOM 703 C CA . ASP A 1 84 ? 10.304 -7.881 -4.375 1.00 91.81 84 ASP A CA 1
ATOM 704 C C . ASP A 1 84 ? 11.107 -7.596 -5.642 1.00 91.81 84 ASP A C 1
ATOM 706 O O . ASP A 1 84 ? 11.913 -8.423 -6.070 1.00 91.81 84 ASP A O 1
ATOM 710 N N . ARG A 1 85 ? 10.906 -6.420 -6.237 1.00 89.50 85 ARG A N 1
ATOM 711 C CA . ARG A 1 85 ? 11.585 -5.985 -7.453 1.00 89.50 85 ARG A CA 1
ATOM 712 C C . ARG A 1 85 ? 12.681 -4.943 -7.204 1.00 89.50 85 ARG A C 1
ATOM 714 O O . ARG A 1 85 ? 13.531 -4.741 -8.068 1.00 89.50 85 ARG A O 1
ATOM 721 N N . LYS A 1 86 ? 12.654 -4.280 -6.049 1.00 89.44 86 LYS A N 1
ATOM 722 C CA . LYS A 1 86 ? 13.569 -3.212 -5.619 1.00 89.44 86 LYS A CA 1
ATOM 723 C C . LYS A 1 86 ? 14.394 -3.703 -4.432 1.00 89.44 86 LYS A C 1
ATOM 725 O O . LYS A 1 86 ? 14.052 -3.426 -3.289 1.00 89.44 86 LYS A O 1
ATOM 730 N N . GLU A 1 87 ? 15.440 -4.486 -4.703 1.00 88.75 87 GLU A N 1
ATOM 731 C CA . GLU A 1 87 ? 16.212 -5.170 -3.649 1.00 88.75 87 GLU A CA 1
ATOM 732 C C . GLU A 1 87 ? 16.843 -4.194 -2.648 1.00 88.75 87 GLU A C 1
ATOM 734 O O . GLU A 1 87 ? 16.806 -4.438 -1.445 1.00 88.75 87 GLU A O 1
ATOM 739 N N . GLU A 1 88 ? 17.380 -3.072 -3.133 1.00 93.06 88 GLU A N 1
ATOM 740 C CA . GLU A 1 88 ? 18.051 -2.072 -2.294 1.00 93.06 88 GLU A CA 1
ATOM 741 C C . GLU A 1 88 ? 17.070 -1.394 -1.324 1.00 93.06 88 GLU A C 1
ATOM 743 O O . GLU A 1 88 ? 17.394 -1.164 -0.161 1.00 93.06 88 GLU A O 1
ATOM 748 N N . GLU A 1 89 ? 15.840 -1.134 -1.772 1.00 94.81 89 GLU A N 1
ATOM 749 C CA . GLU A 1 89 ? 14.792 -0.472 -0.991 1.00 94.81 89 GLU A CA 1
ATOM 750 C C . GLU A 1 89 ? 13.784 -1.454 -0.367 1.00 94.81 89 GLU A C 1
ATOM 752 O O . GLU A 1 89 ? 12.785 -1.039 0.228 1.00 94.81 89 GLU A O 1
ATOM 757 N N . ARG A 1 90 ? 14.031 -2.766 -0.470 1.00 94.88 90 ARG A N 1
ATOM 758 C CA . ARG A 1 90 ? 13.103 -3.830 -0.056 1.00 94.88 90 ARG A CA 1
ATOM 759 C C . ARG A 1 90 ? 12.604 -3.633 1.373 1.00 94.88 90 ARG A C 1
ATOM 761 O O . ARG A 1 90 ? 11.399 -3.669 1.620 1.00 94.88 90 ARG A O 1
ATOM 768 N N . THR A 1 91 ? 13.527 -3.415 2.308 1.00 95.38 91 THR A N 1
ATOM 769 C CA . THR A 1 91 ? 13.209 -3.258 3.734 1.00 95.38 91 THR A CA 1
ATOM 770 C C . THR A 1 91 ? 12.333 -2.033 3.972 1.00 95.38 91 THR A C 1
ATOM 772 O O . THR A 1 91 ? 11.275 -2.163 4.583 1.00 95.38 91 THR A O 1
ATOM 775 N N . GLN A 1 92 ? 12.705 -0.871 3.421 1.00 96.00 92 GLN A N 1
ATOM 776 C CA . GLN A 1 92 ? 11.928 0.353 3.632 1.00 96.00 92 GLN A CA 1
ATOM 777 C C . GLN A 1 92 ? 10.523 0.240 3.026 1.00 96.00 92 GLN A C 1
ATOM 779 O O . GLN A 1 92 ? 9.558 0.749 3.589 1.00 96.00 92 GLN A O 1
ATOM 784 N N . LEU A 1 93 ? 10.386 -0.419 1.870 1.00 97.38 93 LEU A N 1
ATOM 785 C CA . LEU A 1 93 ? 9.093 -0.614 1.218 1.00 97.38 93 LEU A CA 1
ATOM 786 C C . LEU A 1 93 ? 8.208 -1.554 2.045 1.00 97.38 93 LEU A C 1
ATOM 788 O O . LEU A 1 93 ? 7.050 -1.228 2.308 1.00 97.38 93 LEU A O 1
ATOM 792 N N . LYS A 1 94 ? 8.755 -2.674 2.536 1.00 97.62 94 LYS A N 1
ATOM 793 C CA . LYS A 1 94 ? 8.030 -3.575 3.446 1.00 97.62 94 LYS A CA 1
ATOM 794 C C . LYS A 1 94 ? 7.568 -2.855 4.716 1.00 97.62 94 LYS A C 1
ATOM 796 O O . LYS A 1 94 ? 6.418 -3.029 5.114 1.00 97.62 94 LYS A O 1
ATOM 801 N N . GLU A 1 95 ? 8.411 -2.017 5.319 1.00 97.56 95 GLU A N 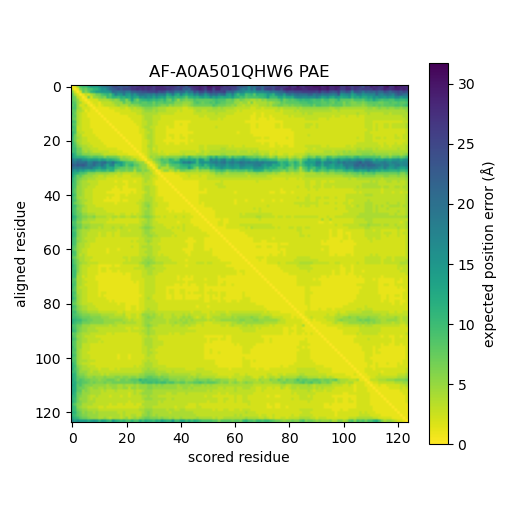1
ATOM 802 C CA . GLU A 1 95 ? 8.050 -1.215 6.498 1.00 97.56 95 GLU A CA 1
ATOM 803 C C . GLU A 1 95 ? 6.887 -0.252 6.219 1.00 97.56 95 GLU A C 1
ATOM 805 O O . GLU A 1 95 ? 5.949 -0.173 7.017 1.00 97.56 95 GLU A O 1
ATOM 810 N N . LYS A 1 96 ? 6.890 0.428 5.065 1.00 98.25 96 LYS A N 1
ATOM 811 C CA . LYS A 1 96 ? 5.777 1.299 4.646 1.00 98.25 96 LYS A CA 1
ATOM 812 C C . LYS A 1 96 ? 4.481 0.514 4.444 1.00 98.25 96 LYS A C 1
ATOM 814 O O . LYS A 1 96 ? 3.433 0.933 4.931 1.00 98.25 96 LYS A O 1
ATOM 819 N N . ALA A 1 97 ? 4.540 -0.639 3.773 1.00 98.31 97 ALA A N 1
ATOM 820 C CA . ALA A 1 97 ? 3.365 -1.489 3.578 1.00 98.31 97 ALA A CA 1
ATOM 821 C C . ALA A 1 97 ? 2.783 -1.978 4.913 1.00 98.31 97 ALA A C 1
ATOM 823 O O . ALA A 1 97 ? 1.574 -1.912 5.126 1.00 98.31 97 ALA A O 1
ATOM 824 N N . VAL A 1 98 ? 3.646 -2.417 5.836 1.00 98.50 98 VAL A N 1
ATOM 825 C CA . VAL A 1 98 ? 3.258 -2.809 7.197 1.00 98.50 98 VAL A CA 1
ATOM 826 C C . VAL A 1 98 ? 2.543 -1.671 7.915 1.00 98.50 98 VAL A C 1
ATOM 828 O O . VAL A 1 98 ? 1.479 -1.904 8.484 1.00 98.50 98 VAL A O 1
ATOM 831 N N . ALA A 1 99 ? 3.085 -0.455 7.865 1.00 98.44 99 ALA A N 1
ATOM 832 C CA . ALA A 1 99 ? 2.473 0.694 8.521 1.00 98.44 99 ALA A CA 1
ATOM 833 C C . ALA A 1 99 ? 1.075 1.002 7.962 1.00 98.44 99 ALA A C 1
ATOM 835 O O . ALA A 1 99 ? 0.158 1.282 8.732 1.00 98.44 99 ALA A O 1
ATOM 836 N N . ILE A 1 100 ? 0.875 0.882 6.644 1.00 98.44 100 ILE A N 1
ATOM 837 C CA . ILE A 1 100 ? -0.447 1.055 6.027 1.00 98.44 100 ILE A CA 1
ATOM 838 C C . ILE A 1 100 ? -1.414 -0.044 6.486 1.00 98.44 100 ILE A C 1
ATOM 840 O O . ILE A 1 100 ? -2.547 0.257 6.855 1.00 98.44 100 ILE A O 1
ATOM 844 N N . TYR A 1 101 ? -0.991 -1.310 6.524 1.00 98.50 101 TYR A N 1
ATOM 845 C CA . TYR A 1 101 ? -1.835 -2.388 7.049 1.00 98.50 101 TYR A CA 1
ATOM 846 C C . TYR A 1 101 ? -2.219 -2.166 8.516 1.00 98.50 101 TYR A C 1
ATOM 848 O O . TYR A 1 101 ? -3.381 -2.334 8.884 1.00 98.50 101 TYR A O 1
ATOM 856 N N . GLU A 1 102 ? -1.262 -1.768 9.356 1.00 97.81 102 GLU A N 1
ATOM 857 C CA . GLU A 1 102 ? -1.501 -1.457 10.768 1.00 97.81 102 GLU A CA 1
ATOM 858 C C . GLU A 1 102 ? -2.454 -0.264 10.927 1.00 97.81 102 GLU A C 1
ATOM 860 O O . GLU A 1 102 ? -3.356 -0.302 11.768 1.00 97.81 102 GLU A O 1
ATOM 865 N N . TYR A 1 103 ? -2.317 0.752 10.074 1.00 97.94 103 TYR A N 1
ATOM 866 C CA . TYR A 1 103 ? -3.238 1.881 9.994 1.00 97.94 103 TYR A CA 1
ATOM 867 C C . TYR A 1 103 ? -4.666 1.433 9.652 1.00 97.94 103 TYR A C 1
ATOM 869 O O . TYR A 1 103 ? -5.595 1.766 10.387 1.00 97.94 103 TYR A O 1
ATOM 877 N N . ILE A 1 104 ? -4.853 0.608 8.615 1.00 97.62 104 ILE A N 1
ATOM 878 C CA . ILE A 1 104 ? -6.179 0.081 8.244 1.00 97.62 104 ILE A CA 1
ATOM 879 C C . ILE A 1 104 ? -6.769 -0.738 9.397 1.00 97.62 104 ILE A C 1
ATOM 881 O O . ILE A 1 104 ? -7.929 -0.548 9.766 1.00 97.62 104 ILE A O 1
ATOM 885 N N . GLN A 1 105 ? -5.977 -1.623 10.004 1.00 95.12 105 GLN A N 1
ATOM 886 C CA . GLN A 1 105 ? -6.411 -2.462 11.121 1.00 95.12 105 GLN A CA 1
ATOM 887 C C . GLN A 1 105 ? -6.893 -1.627 12.318 1.00 95.12 105 GLN A C 1
ATOM 889 O O . G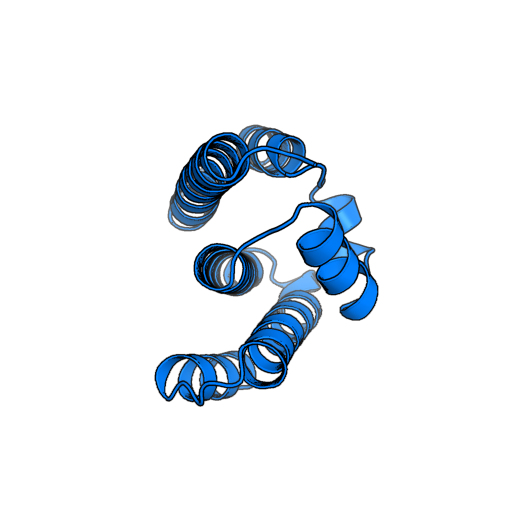LN A 1 105 ? -7.844 -2.003 13.006 1.00 95.12 105 GLN A O 1
ATOM 894 N N . LYS A 1 106 ? -6.235 -0.493 12.571 1.00 95.19 106 LYS A N 1
ATOM 895 C CA . LYS A 1 106 ? -6.562 0.417 13.668 1.00 95.19 106 LYS A CA 1
ATOM 896 C C . LYS A 1 106 ? -7.780 1.290 13.355 1.00 95.19 106 LYS A C 1
ATOM 898 O O . LYS A 1 106 ? -8.699 1.367 14.170 1.00 95.19 106 LYS A O 1
ATOM 903 N N . GLU A 1 107 ? -7.803 1.937 12.194 1.00 96.00 107 GLU A N 1
ATOM 904 C CA . GLU A 1 107 ? -8.765 3.003 11.887 1.00 96.00 107 GLU A CA 1
ATOM 905 C C . GLU A 1 107 ? -10.064 2.500 11.239 1.00 96.00 107 GLU A C 1
ATOM 907 O O . GLU A 1 107 ? -11.114 3.132 11.389 1.00 96.00 107 GLU A O 1
ATOM 912 N N . SER A 1 108 ? -10.058 1.322 10.602 1.00 91.81 108 SER A N 1
ATOM 913 C CA . SER A 1 108 ? -11.283 0.714 10.051 1.00 91.81 108 SER A CA 1
ATOM 914 C C . SER A 1 108 ? -12.281 0.270 11.128 1.00 91.81 108 SER A C 1
ATOM 916 O O . SER A 1 108 ? -13.456 0.051 10.825 1.00 91.81 108 SER A O 1
ATOM 918 N N . LYS A 1 109 ? -11.834 0.150 12.389 1.00 91.31 109 LYS A N 1
ATOM 919 C CA . LYS A 1 109 ? -12.609 -0.348 13.545 1.00 91.31 109 LYS A CA 1
ATOM 920 C C . LYS A 1 109 ? -13.146 -1.775 13.373 1.00 91.31 109 LYS A C 1
ATOM 922 O O . LYS A 1 109 ? -14.014 -2.196 14.138 1.00 91.31 109 LYS A O 1
ATOM 927 N N . VAL A 1 110 ? -12.628 -2.526 12.402 1.00 89.75 110 VAL A N 1
ATOM 928 C CA . VAL A 1 110 ? -12.963 -3.930 12.152 1.00 89.75 110 VAL A CA 1
ATOM 929 C C . VAL A 1 110 ? -11.672 -4.733 12.167 1.00 89.75 110 VAL A C 1
ATOM 931 O O . VAL A 1 110 ? -10.737 -4.436 11.432 1.00 89.75 110 VAL A O 1
ATOM 934 N N . PHE A 1 111 ? -11.618 -5.770 13.002 1.00 92.31 111 PHE A N 1
ATOM 935 C CA . PHE A 1 111 ? -10.467 -6.662 13.001 1.00 92.31 111 PHE A CA 1
ATOM 936 C C . PHE A 1 111 ? -10.479 -7.531 11.737 1.00 92.31 111 PHE A C 1
ATOM 938 O O . PHE A 1 111 ? -11.414 -8.309 11.543 1.00 92.31 111 PHE A O 1
ATOM 945 N N . SER A 1 112 ? -9.429 -7.442 10.915 1.00 96.12 112 SER A N 1
ATOM 946 C CA . SER A 1 112 ? -9.240 -8.302 9.745 1.00 96.12 112 SER A CA 1
ATOM 947 C C . SER A 1 112 ? -8.136 -9.333 9.985 1.00 96.12 112 SER A C 1
ATOM 949 O O . SER A 1 112 ? -6.976 -8.992 10.224 1.00 96.12 112 SER A O 1
ATOM 951 N N . PHE A 1 113 ? -8.493 -10.618 9.902 1.00 96.31 113 PHE A N 1
ATOM 952 C CA . PHE A 1 113 ? -7.511 -11.706 9.929 1.00 96.31 113 PHE A CA 1
ATOM 953 C C . PHE A 1 113 ? -6.603 -11.684 8.696 1.00 96.31 113 PHE A C 1
ATOM 955 O O . PHE A 1 113 ? -5.426 -12.025 8.798 1.00 96.31 113 PHE A O 1
ATOM 962 N N . ASP A 1 114 ? -7.124 -11.244 7.552 1.00 96.69 114 ASP A N 1
ATOM 963 C CA . ASP A 1 114 ? -6.349 -11.151 6.317 1.00 96.69 114 ASP A CA 1
ATOM 964 C C . ASP A 1 114 ? -5.260 -10.083 6.439 1.00 96.69 114 ASP A C 1
ATOM 966 O O . ASP A 1 114 ? -4.093 -10.367 6.165 1.00 96.69 114 ASP A O 1
ATOM 970 N N . ILE A 1 115 ? -5.599 -8.899 6.963 1.00 97.00 115 ILE A N 1
ATOM 971 C CA . ILE A 1 115 ? -4.623 -7.827 7.217 1.00 97.00 115 ILE A CA 1
ATOM 972 C C . ILE A 1 115 ? -3.592 -8.277 8.255 1.00 97.00 115 ILE A C 1
ATOM 974 O O . ILE A 1 115 ? -2.393 -8.084 8.055 1.00 97.00 115 ILE A O 1
ATOM 978 N N . PHE A 1 116 ? -4.022 -8.943 9.330 1.00 96.62 116 PHE A N 1
ATOM 979 C CA . PHE A 1 116 ? -3.102 -9.506 10.320 1.00 96.62 116 PHE A CA 1
ATOM 980 C C . PHE A 1 116 ? -2.079 -10.467 9.685 1.00 96.62 116 PHE A C 1
ATOM 982 O O . PHE A 1 116 ? -0.876 -10.357 9.934 1.00 96.62 116 PHE A O 1
ATOM 989 N N . ASN A 1 117 ? -2.535 -11.369 8.812 1.00 97.62 117 ASN A N 1
ATOM 990 C CA . ASN A 1 117 ? -1.658 -12.297 8.099 1.00 97.62 117 ASN A CA 1
ATOM 991 C C . ASN A 1 117 ? -0.725 -11.576 7.114 1.00 97.62 117 ASN A C 1
ATOM 993 O O . ASN A 1 117 ? 0.445 -11.948 7.001 1.00 97.62 117 ASN A O 1
ATOM 997 N N . LYS A 1 118 ? -1.205 -10.528 6.431 1.00 97.75 118 LYS A N 1
ATOM 998 C CA . LYS A 1 118 ? -0.383 -9.687 5.546 1.00 97.75 118 LYS A CA 1
ATOM 999 C C . LYS A 1 118 ? 0.730 -8.970 6.312 1.00 97.75 118 LYS A C 1
ATOM 1001 O O . LYS A 1 118 ? 1.874 -9.006 5.863 1.00 97.75 118 LYS A O 1
ATOM 1006 N N . ILE A 1 119 ? 0.437 -8.417 7.492 1.00 97.44 119 ILE A N 1
ATOM 1007 C CA . ILE A 1 119 ? 1.444 -7.810 8.382 1.00 97.44 119 ILE A CA 1
ATOM 1008 C C . ILE A 1 119 ? 2.508 -8.841 8.763 1.00 97.44 119 ILE A C 1
ATOM 1010 O O . ILE A 1 119 ? 3.702 -8.580 8.618 1.00 97.44 119 ILE A O 1
ATOM 1014 N N . ALA A 1 120 ? 2.086 -10.021 9.227 1.00 96.75 120 ALA A N 1
ATOM 1015 C CA . ALA A 1 120 ? 3.008 -11.079 9.632 1.00 96.75 120 ALA A CA 1
ATOM 1016 C C . ALA A 1 120 ? 3.910 -11.525 8.470 1.00 96.75 120 ALA A C 1
ATOM 1018 O O . ALA A 1 120 ? 5.120 -11.650 8.642 1.00 96.75 120 ALA A O 1
ATOM 1019 N N . LYS A 1 121 ? 3.338 -11.704 7.274 1.00 95.56 121 LYS A N 1
ATOM 1020 C CA . LYS A 1 121 ? 4.080 -12.090 6.068 1.00 95.56 121 LYS A CA 1
ATOM 1021 C C . LYS A 1 121 ? 5.052 -11.005 5.602 1.00 95.56 121 LYS A C 1
ATOM 1023 O O . LYS A 1 121 ? 6.138 -11.336 5.145 1.00 95.56 121 LYS A O 1
ATOM 1028 N N . ALA A 1 122 ? 4.676 -9.731 5.693 1.00 94.00 122 ALA A N 1
ATOM 1029 C CA . ALA A 1 122 ? 5.541 -8.628 5.282 1.00 94.00 122 ALA A CA 1
ATOM 1030 C C . ALA A 1 122 ? 6.732 -8.429 6.237 1.00 94.00 122 ALA A C 1
ATOM 1032 O O . ALA A 1 122 ? 7.805 -8.043 5.779 1.00 94.00 122 ALA A O 1
ATOM 1033 N N . LYS A 1 123 ? 6.558 -8.725 7.534 1.00 93.00 123 LYS A N 1
ATOM 1034 C CA . LYS A 1 123 ? 7.626 -8.679 8.553 1.00 93.00 123 LYS A CA 1
ATOM 1035 C C . LYS A 1 123 ? 8.569 -9.889 8.530 1.00 93.00 123 LYS A C 1
ATOM 1037 O O . LYS A 1 123 ? 9.642 -9.804 9.124 1.00 93.00 123 LYS A O 1
ATOM 1042 N N . ALA A 1 124 ? 8.154 -10.996 7.913 1.00 86.38 124 ALA A N 1
ATOM 1043 C CA . ALA A 1 124 ? 8.975 -12.193 7.729 1.00 86.38 124 ALA A CA 1
ATOM 1044 C C . ALA A 1 124 ? 10.026 -11.999 6.621 1.00 86.38 124 ALA A C 1
ATOM 1046 O O . ALA A 1 124 ? 11.112 -12.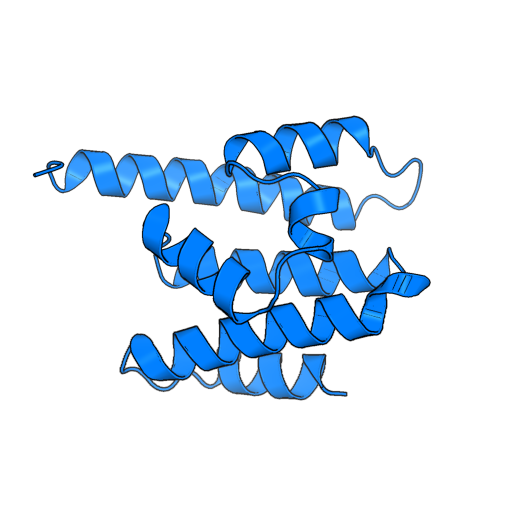593 6.784 1.00 86.38 124 ALA A O 1
#

Foldseek 3Di:
DPDPVVLVVLLVVLVVLLVVLQVLLPDPPPSPQVVNQVSLVVLVHGPVCLLVDDLVRVVVSCVVSVHDLVSLLSVLVSLQSVLVVVVVCNLVSLVSSLSSLVVSCPPVPDHDPVSVVSNVVSVD

Radius of gyration: 14.17 Å; Cα contacts (8 Å, |Δi|>4): 111; chains: 1; bounding box: 40×31×33 Å

Secondary structure (DSSP, 8-state):
---HHHHHHHHHHHHHHHHHHHHHHT--SS--HHHHHHHHHTTT--HHHHHHS-HHHHHHHHHHTT--HHHHHHHHHHHHHHHTT-TTTHHHHHHHHHHHHHHHHHHSSS--HHHHHHHHHHH-